Protein AF-A0A348WDG3-F1 (afdb_monomer_lite)

Radius of gyration: 12.44 Å; chains: 1; bounding box: 28×33×33 Å

Organism: NCBI:txid314263

InterPro domains:
  IPR029098 UDP N-acetylglucosamine O-acyltransferase, C-terminal [PF13720] (1-79)
  IPR037157 UDP-N-acetylglucosamine O-acyltransferase, C-terminal domain superfamily [G3DSA:1.20.1180.10] (17-81)

Sequence (86 aa):
VIPYGLVQAPRGVLDGLNLVGLKRRGVARADITALRAAFQMLAQGEGAFQDRARRLGEETDSDYVRQIVDFVTAASDRSFLTPGTD

Foldseek 3Di:
DFPQFDADPPPRAGAAGPVVVCVVVVPDPVLVVLRRVLLCQLADPDDDSLVSLVVQCVPDPRPSSVSRSCVSNDDDPDDDHHHYPD

Structure (mmCIF, N/CA/C/O backbone):
data_AF-A0A348WDG3-F1
#
_entry.id   AF-A0A348WDG3-F1
#
loop_
_atom_site.group_PDB
_atom_site.id
_atom_site.type_symbol
_atom_site.label_atom_id
_atom_site.label_alt_id
_atom_site.label_comp_id
_atom_site.label_asym_id
_atom_site.label_entity_id
_atom_site.label_seq_id
_atom_site.pdbx_PDB_ins_code
_atom_site.Cartn_x
_atom_site.Cartn_y
_atom_site.Cartn_z
_atom_site.occupancy
_atom_site.B_iso_or_equiv
_atom_site.auth_seq_id
_atom_site.auth_comp_id
_atom_site.auth_asym_id
_atom_site.auth_atom_id
_atom_site.pdbx_PDB_model_num
ATOM 1 N N . VAL A 1 1 ? 0.343 5.745 -10.608 1.00 84.00 1 VAL A N 1
ATOM 2 C CA . VAL A 1 1 ? 0.514 5.748 -9.134 1.00 84.00 1 VAL A CA 1
ATOM 3 C C . VAL A 1 1 ? -0.275 4.574 -8.595 1.00 84.00 1 VAL A C 1
ATOM 5 O O . VAL A 1 1 ? -1.386 4.392 -9.080 1.00 84.00 1 VAL A O 1
ATOM 8 N N . ILE A 1 2 ? 0.279 3.778 -7.679 1.00 89.38 2 ILE A N 1
ATOM 9 C CA . ILE A 1 2 ? -0.467 2.658 -7.082 1.00 89.38 2 ILE A CA 1
ATOM 10 C C . ILE A 1 2 ? -1.653 3.164 -6.234 1.00 89.38 2 ILE A C 1
ATOM 12 O O . ILE A 1 2 ? -1.613 4.311 -5.764 1.00 89.38 2 ILE A O 1
ATOM 16 N N . PRO A 1 3 ? -2.696 2.342 -6.011 1.00 92.81 3 PRO A N 1
ATOM 17 C CA . PRO A 1 3 ? -3.790 2.679 -5.107 1.00 92.81 3 PRO A CA 1
ATOM 18 C C . PRO A 1 3 ? -3.286 3.158 -3.746 1.00 92.81 3 PRO A C 1
ATOM 20 O O . PRO A 1 3 ? -2.284 2.671 -3.228 1.00 92.81 3 PRO A O 1
ATOM 23 N N . TYR A 1 4 ? -3.987 4.140 -3.176 1.00 94.88 4 TYR A N 1
ATOM 24 C CA . TYR A 1 4 ? -3.683 4.734 -1.865 1.00 94.88 4 TYR A CA 1
ATOM 25 C C . TYR A 1 4 ? -2.330 5.439 -1.757 1.00 94.88 4 TYR A C 1
ATOM 27 O O . TYR A 1 4 ? -2.025 5.970 -0.694 1.00 94.88 4 TYR A O 1
ATOM 35 N N . GLY A 1 5 ? -1.550 5.498 -2.834 1.00 91.62 5 GLY A N 1
ATOM 36 C CA . GLY A 1 5 ? -0.260 6.162 -2.871 1.00 91.62 5 GLY A CA 1
ATOM 37 C C . GLY A 1 5 ? -0.342 7.674 -2.661 1.00 91.62 5 GLY A C 1
ATOM 38 O O . GLY A 1 5 ? -1.267 8.337 -3.135 1.00 91.62 5 GLY A O 1
ATOM 39 N N . LEU A 1 6 ? 0.657 8.222 -1.977 1.00 90.44 6 LEU A N 1
ATOM 40 C CA . LEU A 1 6 ? 0.939 9.649 -1.897 1.00 90.44 6 LEU A CA 1
ATOM 41 C C . LEU A 1 6 ? 2.177 9.953 -2.746 1.00 90.44 6 LEU A C 1
ATOM 43 O O . LEU A 1 6 ? 3.230 9.349 -2.555 1.00 90.44 6 LEU A O 1
ATOM 47 N N . VAL A 1 7 ? 2.039 10.885 -3.687 1.00 87.44 7 VAL A N 1
ATOM 48 C CA . VAL A 1 7 ? 3.129 11.322 -4.569 1.00 87.44 7 VAL A CA 1
ATOM 49 C C . VAL A 1 7 ? 3.468 12.764 -4.242 1.00 87.44 7 VAL A C 1
ATOM 51 O O . VAL A 1 7 ? 2.580 13.616 -4.234 1.00 87.44 7 VAL A O 1
ATOM 54 N N . GLN A 1 8 ? 4.748 13.035 -4.006 1.00 80.00 8 GLN A N 1
ATOM 55 C CA . GLN A 1 8 ? 5.252 14.392 -3.818 1.00 80.00 8 GLN A CA 1
ATOM 56 C C . GLN A 1 8 ? 5.755 14.957 -5.156 1.00 80.00 8 GLN A C 1
ATOM 58 O O . GLN A 1 8 ? 6.591 14.354 -5.837 1.00 80.00 8 GLN A O 1
ATOM 63 N N . ALA A 1 9 ? 5.261 16.138 -5.534 1.00 61.19 9 ALA A N 1
ATOM 64 C CA . ALA A 1 9 ? 5.755 16.908 -6.676 1.00 61.19 9 ALA A CA 1
ATOM 65 C C . ALA A 1 9 ? 6.899 17.805 -6.174 1.00 61.19 9 ALA A C 1
ATOM 67 O O . ALA A 1 9 ? 6.641 18.741 -5.421 1.00 61.19 9 ALA A O 1
ATOM 68 N N . PRO A 1 10 ? 8.166 17.460 -6.472 1.00 71.25 10 PRO A N 1
ATOM 69 C CA . PRO A 1 10 ? 8.697 17.584 -7.835 1.00 71.25 10 PRO A CA 1
ATOM 70 C C . PRO A 1 10 ? 9.370 16.320 -8.392 1.00 71.25 10 PRO A C 1
ATOM 72 O O . PRO A 1 10 ? 9.709 16.286 -9.570 1.00 71.25 10 PRO A O 1
ATOM 75 N N . ARG A 1 11 ? 9.589 15.289 -7.566 1.00 66.19 11 ARG A N 1
ATOM 76 C CA . ARG A 1 11 ? 10.410 14.121 -7.934 1.00 66.19 11 ARG A CA 1
ATOM 77 C C . ARG A 1 11 ? 9.617 12.974 -8.556 1.00 66.19 11 ARG A C 1
ATOM 79 O O . ARG A 1 11 ? 10.222 12.043 -9.071 1.00 66.19 11 ARG A O 1
ATOM 86 N N . GLY A 1 12 ? 8.282 13.022 -8.505 1.00 70.44 12 GLY A N 1
ATOM 87 C CA . GLY A 1 12 ? 7.450 11.930 -9.012 1.00 70.44 12 GLY A CA 1
ATOM 88 C C . GLY A 1 12 ? 7.731 10.610 -8.292 1.00 70.44 12 GLY A C 1
ATOM 89 O O . GLY A 1 12 ? 7.584 9.553 -8.887 1.00 70.44 12 GLY A O 1
ATOM 90 N N . VAL A 1 13 ? 8.166 10.671 -7.031 1.00 75.38 13 VAL A N 1
ATOM 91 C CA . VAL A 1 13 ? 8.429 9.498 -6.194 1.00 75.38 13 VAL A CA 1
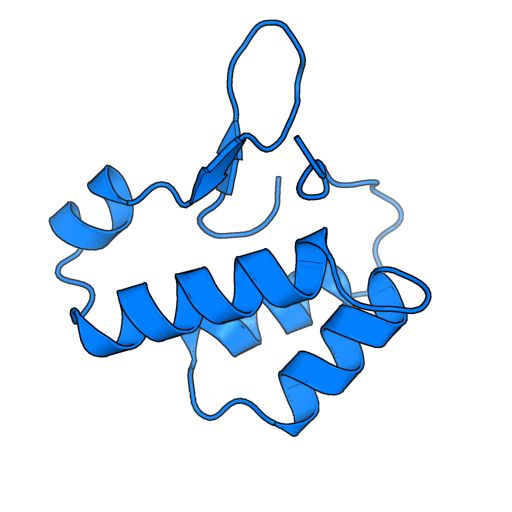ATOM 92 C C . VAL A 1 13 ? 7.195 9.215 -5.351 1.00 75.38 13 VAL A C 1
ATOM 94 O O . VAL A 1 13 ? 6.502 10.129 -4.890 1.00 75.38 13 VAL A O 1
ATOM 97 N N . LEU A 1 14 ? 6.913 7.930 -5.177 1.00 80.19 14 LEU A N 1
ATOM 98 C CA . LEU A 1 14 ? 5.905 7.470 -4.244 1.00 80.19 14 LEU A CA 1
ATOM 99 C C . LEU A 1 14 ? 6.477 7.532 -2.820 1.00 80.19 14 LEU A C 1
ATOM 101 O O . LEU A 1 14 ? 7.285 6.694 -2.437 1.00 80.19 14 LEU A O 1
ATOM 105 N N . ASP A 1 15 ? 6.042 8.540 -2.069 1.00 81.00 15 ASP A N 1
ATOM 106 C CA . ASP A 1 15 ? 6.525 8.888 -0.723 1.00 81.00 15 ASP A CA 1
ATOM 107 C C . ASP A 1 15 ? 5.933 7.969 0.360 1.00 81.00 15 ASP A C 1
ATOM 109 O O . ASP A 1 15 ? 6.531 7.701 1.396 1.00 81.00 15 ASP A O 1
ATOM 113 N N . GLY A 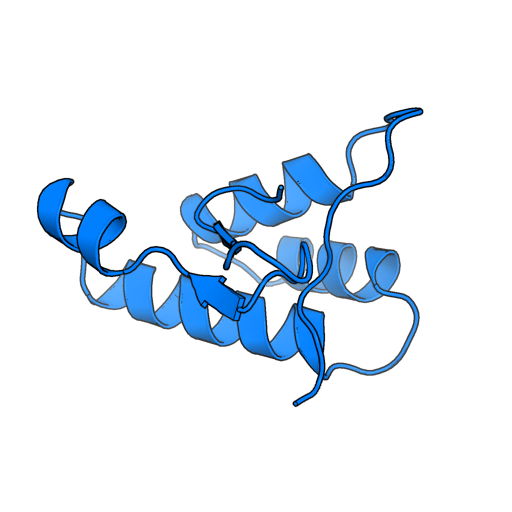1 16 ? 4.729 7.446 0.118 1.00 88.75 16 GLY A N 1
ATOM 114 C CA . GLY A 1 16 ? 4.045 6.591 1.078 1.00 88.75 16 GLY A CA 1
ATOM 115 C C . GLY A 1 16 ? 2.573 6.404 0.756 1.00 88.75 16 GLY A C 1
ATOM 116 O O . GLY A 1 16 ? 2.147 6.475 -0.397 1.00 88.75 16 GLY A O 1
ATOM 117 N N . LEU A 1 17 ? 1.775 6.195 1.802 1.00 93.94 17 LEU A N 1
ATOM 118 C CA . LEU A 1 17 ? 0.319 6.109 1.716 1.00 93.94 17 LEU A CA 1
ATOM 119 C C . LEU A 1 17 ? -0.338 7.469 1.984 1.00 93.94 17 LEU A C 1
ATOM 121 O O . LEU A 1 17 ? 0.071 8.219 2.870 1.00 93.94 17 LEU A O 1
ATOM 125 N N . ASN A 1 18 ? -1.448 7.749 1.305 1.00 95.19 18 ASN A N 1
ATOM 126 C CA . ASN A 1 18 ? -2.335 8.871 1.582 1.00 95.19 18 ASN A CA 1
ATOM 127 C C . ASN A 1 18 ? -3.207 8.582 2.817 1.00 95.19 18 ASN A C 1
ATOM 129 O O . ASN A 1 18 ? -4.409 8.319 2.741 1.00 95.19 18 ASN A O 1
ATOM 133 N N . LEU A 1 19 ? -2.581 8.643 3.989 1.00 95.44 19 LEU A N 1
ATOM 134 C CA . LEU A 1 19 ? -3.212 8.345 5.275 1.00 95.44 19 LEU A CA 1
ATOM 135 C C . LEU A 1 19 ? -4.332 9.326 5.621 1.00 95.44 19 LEU A C 1
ATOM 137 O O . LEU A 1 19 ? -5.306 8.941 6.263 1.00 95.44 19 LEU A O 1
ATOM 141 N N . VAL A 1 20 ? -4.200 10.587 5.202 1.00 96.06 20 VAL A N 1
ATOM 142 C CA . VAL A 1 20 ? -5.248 11.599 5.379 1.00 96.06 20 VAL A CA 1
ATOM 143 C C . VAL A 1 20 ? -6.495 11.193 4.595 1.00 96.06 20 VAL A C 1
ATOM 145 O O . VAL A 1 20 ? -7.592 11.196 5.150 1.00 96.06 20 VAL A O 1
ATOM 148 N N . GLY A 1 21 ? -6.334 10.785 3.332 1.00 96.06 21 GLY A N 1
ATOM 149 C CA . GLY A 1 21 ? -7.422 10.288 2.492 1.00 96.06 21 GLY A CA 1
ATOM 150 C C . GLY A 1 21 ? -8.091 9.038 3.066 1.00 96.06 21 GLY A C 1
ATOM 151 O O . GLY A 1 21 ? -9.316 8.992 3.140 1.00 96.06 21 GLY A O 1
ATOM 152 N N . LEU A 1 22 ? -7.302 8.067 3.536 1.00 97.12 22 LEU A N 1
ATOM 153 C CA . LEU A 1 22 ? -7.810 6.839 4.165 1.00 97.12 22 LEU A CA 1
ATOM 154 C C . LEU A 1 22 ? -8.623 7.142 5.432 1.00 97.12 22 LEU A C 1
ATOM 156 O O . LEU A 1 22 ? -9.756 6.685 5.565 1.00 97.12 22 LEU A O 1
ATOM 160 N N . LYS A 1 23 ? -8.097 7.987 6.328 1.00 96.75 23 LYS A N 1
ATOM 161 C CA . LYS A 1 23 ? -8.806 8.395 7.552 1.00 96.75 23 LYS A CA 1
ATOM 162 C C . LYS A 1 23 ? -10.103 9.143 7.248 1.00 96.75 23 LYS A C 1
ATOM 164 O O . LYS A 1 23 ? -11.121 8.869 7.871 1.00 96.75 23 LYS A O 1
ATOM 169 N N . ARG A 1 24 ? -10.095 10.052 6.267 1.00 97.81 24 ARG A N 1
ATOM 170 C CA . ARG A 1 24 ? -11.301 10.792 5.844 1.00 97.81 24 ARG A CA 1
ATOM 171 C C . ARG A 1 24 ? -12.383 9.887 5.256 1.00 97.81 24 ARG A C 1
ATOM 173 O O . ARG A 1 24 ? -13.553 10.233 5.339 1.00 97.81 24 ARG A O 1
ATOM 180 N N . ARG A 1 25 ? -11.998 8.750 4.671 1.00 97.00 25 ARG A N 1
ATOM 181 C CA . ARG A 1 25 ? -12.919 7.728 4.152 1.00 97.00 25 ARG A CA 1
ATOM 182 C C . ARG A 1 25 ? -13.412 6.749 5.222 1.00 97.00 25 ARG A C 1
ATOM 184 O O . ARG A 1 25 ? -14.171 5.850 4.891 1.00 97.00 25 ARG A O 1
ATOM 191 N N . GLY A 1 26 ? -12.992 6.908 6.478 1.00 97.44 26 GLY A N 1
ATOM 192 C CA . GLY A 1 26 ? -13.410 6.031 7.571 1.00 97.44 26 GLY A CA 1
ATOM 193 C C . GLY A 1 26 ? -12.780 4.638 7.530 1.00 97.44 26 GLY A C 1
ATOM 194 O O . GLY A 1 26 ? -13.314 3.722 8.146 1.00 97.44 26 GLY A O 1
ATOM 195 N N . VAL A 1 27 ? -11.656 4.462 6.823 1.00 97.19 27 VAL A N 1
ATOM 196 C CA . VAL A 1 27 ? -10.944 3.176 6.779 1.00 97.19 27 VAL A CA 1
ATOM 197 C C . VAL A 1 27 ? -10.512 2.787 8.192 1.00 97.19 27 VAL A C 1
ATOM 199 O O . VAL A 1 27 ? -9.948 3.608 8.927 1.00 97.19 27 VAL A O 1
ATOM 202 N N . ALA A 1 28 ? -10.777 1.536 8.573 1.00 97.19 28 ALA A N 1
ATOM 203 C CA . ALA A 1 28 ? -10.484 1.056 9.911 1.00 97.19 28 ALA A CA 1
ATOM 204 C C . ALA A 1 28 ? -8.980 1.122 10.206 1.00 97.19 28 ALA A C 1
ATOM 206 O O . ALA A 1 28 ? -8.124 0.956 9.334 1.00 97.19 28 ALA A O 1
ATOM 207 N N . ARG A 1 29 ? -8.632 1.337 11.479 1.00 96.25 29 ARG A N 1
ATOM 208 C CA . ARG A 1 29 ? -7.225 1.405 11.900 1.00 96.25 29 ARG A CA 1
ATOM 209 C C . ARG A 1 29 ? -6.462 0.119 11.565 1.00 96.25 29 ARG A C 1
ATOM 211 O O . ARG A 1 29 ? -5.296 0.212 11.200 1.00 96.25 29 ARG A O 1
ATOM 218 N N . ALA A 1 30 ? -7.109 -1.042 11.686 1.00 95.62 30 ALA A N 1
ATOM 219 C CA . ALA A 1 30 ? -6.513 -2.333 11.346 1.00 95.62 30 ALA A CA 1
ATOM 220 C C . ALA A 1 30 ? -6.126 -2.407 9.859 1.00 95.62 30 ALA A C 1
ATOM 222 O O . ALA A 1 30 ? -4.989 -2.756 9.550 1.00 95.62 30 ALA A O 1
ATOM 223 N N . ASP A 1 31 ? -7.001 -1.954 8.959 1.00 96.19 31 ASP A N 1
ATOM 224 C CA . ASP A 1 31 ? -6.720 -1.901 7.519 1.00 96.19 31 ASP A CA 1
ATOM 225 C C . ASP A 1 31 ? -5.610 -0.907 7.173 1.00 96.19 31 ASP A C 1
ATOM 227 O O . ASP A 1 31 ? -4.750 -1.188 6.342 1.00 96.19 31 ASP A O 1
ATOM 231 N N . ILE A 1 32 ? -5.567 0.248 7.846 1.00 96.38 32 ILE A N 1
ATOM 232 C CA . ILE A 1 32 ? -4.462 1.204 7.682 1.00 96.38 32 ILE A CA 1
ATOM 233 C C . ILE A 1 32 ? -3.131 0.570 8.115 1.00 96.38 32 ILE A C 1
ATOM 235 O O . ILE A 1 32 ? -2.107 0.803 7.472 1.00 96.38 32 ILE A O 1
ATOM 239 N N . THR A 1 33 ? -3.121 -0.220 9.190 1.00 95.81 33 THR A N 1
ATOM 240 C CA . THR A 1 33 ? -1.927 -0.958 9.627 1.00 95.81 33 THR A CA 1
ATOM 241 C C . THR A 1 33 ? -1.520 -2.011 8.596 1.00 95.81 33 THR A C 1
ATOM 243 O O . THR A 1 33 ? -0.347 -2.056 8.228 1.00 95.81 33 THR A O 1
ATOM 246 N N . ALA A 1 34 ? -2.471 -2.792 8.074 1.00 95.56 34 ALA A N 1
ATOM 247 C CA . ALA A 1 34 ? -2.213 -3.787 7.032 1.00 95.56 34 ALA A CA 1
ATOM 248 C C . ALA A 1 34 ? -1.631 -3.143 5.763 1.00 95.56 34 ALA A C 1
ATOM 250 O O . ALA A 1 34 ? -0.605 -3.587 5.253 1.00 95.56 34 ALA A O 1
ATOM 251 N N . LEU A 1 35 ? -2.212 -2.025 5.315 1.00 95.81 35 LEU A N 1
ATOM 252 C CA . LEU A 1 35 ? -1.713 -1.244 4.184 1.00 95.81 35 LEU A CA 1
ATOM 253 C C . LEU A 1 35 ? -0.275 -0.759 4.391 1.00 95.81 35 LEU A C 1
ATOM 255 O O . LEU A 1 35 ? 0.526 -0.796 3.459 1.00 95.81 35 LEU A O 1
ATOM 259 N N . ARG A 1 36 ? 0.077 -0.301 5.597 1.00 94.38 36 ARG A N 1
ATOM 260 C CA . ARG A 1 36 ? 1.450 0.133 5.899 1.00 94.38 36 ARG A CA 1
ATOM 261 C C . ARG A 1 36 ? 2.444 -1.018 5.819 1.00 94.38 36 ARG A C 1
ATOM 263 O O . ARG A 1 36 ? 3.498 -0.839 5.216 1.00 94.38 36 ARG A O 1
ATOM 270 N N . ALA A 1 37 ? 2.105 -2.166 6.401 1.00 93.31 37 ALA A N 1
ATOM 271 C CA . ALA A 1 37 ? 2.953 -3.354 6.359 1.00 93.31 37 ALA A CA 1
ATOM 272 C C . ALA A 1 37 ? 3.145 -3.844 4.914 1.00 93.31 37 ALA A C 1
ATOM 274 O O . ALA A 1 37 ? 4.273 -4.047 4.474 1.00 93.31 37 ALA A O 1
ATOM 275 N N . ALA A 1 38 ? 2.055 -3.922 4.146 1.00 93.25 38 ALA A N 1
ATOM 276 C CA . ALA A 1 38 ? 2.072 -4.215 2.715 1.00 93.25 38 ALA A CA 1
ATOM 277 C C . ALA A 1 38 ? 3.000 -3.273 1.937 1.00 93.25 38 ALA A C 1
ATOM 279 O O . ALA A 1 38 ? 3.850 -3.719 1.169 1.00 93.25 38 ALA A O 1
ATOM 280 N N . PHE A 1 39 ? 2.879 -1.965 2.166 1.00 91.88 39 PHE A N 1
ATOM 281 C CA . PHE A 1 39 ? 3.709 -0.968 1.497 1.00 91.88 39 PHE A CA 1
ATOM 282 C C . PHE A 1 39 ? 5.200 -1.124 1.837 1.00 91.88 39 PHE A C 1
ATOM 284 O O . PHE A 1 39 ? 6.039 -1.035 0.944 1.00 91.88 39 PHE A O 1
ATOM 291 N N . GLN A 1 40 ? 5.538 -1.405 3.100 1.00 90.88 40 GLN A N 1
ATOM 292 C CA . GLN A 1 40 ? 6.920 -1.667 3.517 1.00 90.88 40 GLN A CA 1
ATOM 293 C C . GLN A 1 40 ? 7.486 -2.935 2.876 1.00 90.88 40 GLN A C 1
ATOM 295 O O . GLN A 1 40 ? 8.592 -2.898 2.340 1.00 90.88 40 GLN A O 1
ATOM 300 N N . MET A 1 41 ? 6.721 -4.031 2.854 1.00 90.56 41 MET A N 1
ATOM 301 C CA . MET A 1 41 ? 7.135 -5.269 2.185 1.00 90.56 41 MET A CA 1
ATOM 302 C C . MET A 1 41 ? 7.376 -5.047 0.689 1.00 90.56 41 MET A C 1
ATOM 304 O O . MET A 1 41 ? 8.378 -5.508 0.143 1.00 90.56 41 MET A O 1
ATOM 308 N N . LEU A 1 42 ? 6.510 -4.279 0.025 1.00 89.56 42 LEU A N 1
ATOM 309 C CA . LEU A 1 42 ? 6.692 -3.904 -1.376 1.00 89.56 42 LEU A CA 1
ATOM 310 C C . LEU A 1 42 ? 7.924 -3.021 -1.599 1.00 89.56 42 LEU A C 1
ATOM 312 O O . LEU A 1 42 ? 8.560 -3.160 -2.642 1.00 89.56 42 LEU A O 1
ATOM 316 N N . ALA A 1 43 ? 8.278 -2.144 -0.661 1.00 88.38 43 ALA A N 1
ATOM 317 C CA . ALA A 1 43 ? 9.442 -1.267 -0.766 1.00 88.38 43 ALA A CA 1
ATOM 318 C C . ALA A 1 43 ? 10.768 -2.006 -0.517 1.00 88.38 43 ALA A C 1
ATOM 320 O O . ALA A 1 43 ? 11.712 -1.835 -1.282 1.00 88.38 43 ALA A O 1
ATOM 321 N N . GLN A 1 44 ? 10.828 -2.836 0.529 1.00 87.25 44 GLN A N 1
ATOM 322 C CA . GLN A 1 44 ? 12.086 -3.326 1.110 1.00 87.25 44 GLN A CA 1
ATOM 323 C C . GLN A 1 44 ? 12.283 -4.846 1.034 1.00 87.25 44 GLN A C 1
ATOM 325 O O . GLN A 1 44 ? 13.333 -5.339 1.434 1.00 87.25 44 GLN A O 1
ATOM 330 N N . GLY A 1 45 ? 11.303 -5.614 0.554 1.00 80.19 45 GLY A N 1
ATOM 331 C CA . GLY A 1 45 ? 11.451 -7.067 0.484 1.00 80.19 45 GLY A CA 1
ATOM 332 C C . GLY A 1 45 ? 12.476 -7.526 -0.561 1.00 80.19 45 GLY A C 1
ATOM 333 O O . GLY A 1 45 ? 12.831 -6.808 -1.499 1.00 80.19 45 GLY A O 1
ATOM 334 N N . GLU A 1 46 ? 12.885 -8.784 -0.457 1.00 84.94 46 GLU A N 1
ATOM 335 C CA . GLU A 1 46 ? 13.803 -9.410 -1.411 1.00 84.94 46 GLU A CA 1
ATOM 336 C C . GLU A 1 46 ? 13.130 -9.730 -2.757 1.00 84.94 46 GLU A C 1
ATOM 338 O O . GLU A 1 46 ? 11.924 -9.980 -2.820 1.00 84.94 46 GLU A O 1
ATOM 343 N N . GLY A 1 47 ? 13.911 -9.777 -3.841 1.00 88.44 47 GLY A N 1
ATOM 344 C CA . GLY A 1 47 ? 13.448 -10.165 -5.182 1.00 88.44 47 GLY A CA 1
ATOM 345 C C . GLY A 1 47 ? 12.864 -9.017 -6.011 1.00 88.44 47 GLY A C 1
ATOM 346 O O . GLY A 1 47 ? 13.001 -7.847 -5.659 1.00 88.44 47 GLY A O 1
ATOM 347 N N . ALA A 1 48 ? 12.228 -9.332 -7.143 1.00 90.50 48 ALA A N 1
ATOM 348 C CA . ALA A 1 48 ? 11.610 -8.320 -7.998 1.00 90.50 48 ALA A CA 1
ATOM 349 C C . ALA A 1 48 ? 10.317 -7.770 -7.374 1.00 90.50 48 ALA A C 1
ATOM 351 O O . ALA A 1 48 ? 9.589 -8.486 -6.687 1.00 90.50 48 ALA A O 1
ATOM 352 N N . PHE A 1 49 ? 9.988 -6.507 -7.662 1.00 89.19 49 PHE A N 1
ATOM 353 C CA . PHE A 1 49 ? 8.777 -5.852 -7.146 1.00 89.19 49 PHE A CA 1
ATOM 354 C C . PHE A 1 49 ? 7.496 -6.658 -7.429 1.00 89.19 49 PHE A C 1
ATOM 356 O O . PHE A 1 49 ? 6.661 -6.830 -6.543 1.00 89.19 49 PHE A O 1
ATOM 363 N N . GLN A 1 50 ? 7.382 -7.210 -8.640 1.00 90.12 50 GLN A N 1
ATOM 364 C CA . GLN A 1 50 ? 6.269 -8.075 -9.048 1.00 90.12 50 GLN A CA 1
ATOM 365 C C . GLN A 1 50 ? 6.173 -9.353 -8.200 1.00 90.12 50 GLN A C 1
ATOM 367 O O . GLN A 1 50 ? 5.084 -9.743 -7.786 1.00 90.12 50 GLN A O 1
ATOM 372 N N . ASP A 1 51 ? 7.304 -9.980 -7.874 1.00 92.25 51 ASP A N 1
ATOM 373 C CA . ASP A 1 51 ? 7.319 -11.202 -7.062 1.00 92.25 51 ASP A CA 1
ATOM 374 C C . ASP A 1 51 ? 6.991 -10.926 -5.595 1.00 92.25 51 ASP A C 1
ATOM 376 O O . ASP A 1 51 ? 6.434 -11.781 -4.907 1.00 92.25 51 ASP A O 1
ATOM 380 N N . ARG A 1 52 ? 7.323 -9.731 -5.094 1.00 93.50 52 ARG A N 1
ATOM 381 C CA . ARG A 1 52 ? 6.871 -9.278 -3.770 1.00 93.50 52 ARG A CA 1
ATOM 382 C C . ARG A 1 52 ? 5.368 -9.053 -3.740 1.00 93.50 52 ARG A C 1
ATOM 384 O O . ARG A 1 52 ? 4.717 -9.492 -2.801 1.00 93.50 52 ARG A O 1
ATOM 391 N N . ALA A 1 53 ? 4.820 -8.408 -4.769 1.00 93.50 53 ALA A N 1
ATOM 392 C CA . ALA A 1 53 ? 3.382 -8.187 -4.874 1.00 93.50 53 ALA A CA 1
ATOM 393 C C . ALA A 1 53 ? 2.604 -9.504 -4.962 1.00 93.50 53 ALA A C 1
ATOM 395 O O . ALA A 1 53 ? 1.599 -9.651 -4.275 1.00 93.50 53 ALA A O 1
ATOM 396 N N . ARG A 1 54 ? 3.098 -10.487 -5.726 1.00 93.19 54 ARG A N 1
ATOM 397 C CA . ARG A 1 54 ? 2.466 -11.811 -5.807 1.00 93.19 54 ARG A CA 1
ATOM 398 C C . ARG A 1 54 ? 2.415 -12.511 -4.444 1.00 93.19 54 ARG A C 1
ATOM 400 O O . ARG A 1 54 ? 1.329 -12.881 -4.017 1.00 93.19 54 ARG A O 1
ATOM 407 N N . ARG A 1 55 ? 3.549 -12.597 -3.734 1.00 93.25 55 ARG A N 1
ATOM 408 C CA . ARG A 1 55 ? 3.618 -13.179 -2.376 1.00 93.25 55 ARG A CA 1
ATOM 409 C C . ARG A 1 55 ? 2.679 -12.481 -1.395 1.00 93.25 55 ARG A C 1
ATOM 411 O O . ARG A 1 55 ? 1.945 -13.125 -0.659 1.00 93.25 55 ARG A O 1
ATOM 418 N N . LEU A 1 56 ? 2.640 -11.151 -1.441 1.00 93.75 56 LEU A N 1
ATOM 419 C CA . LEU A 1 56 ? 1.735 -10.364 -0.610 1.00 93.75 56 LEU A CA 1
ATOM 420 C C . LEU A 1 56 ? 0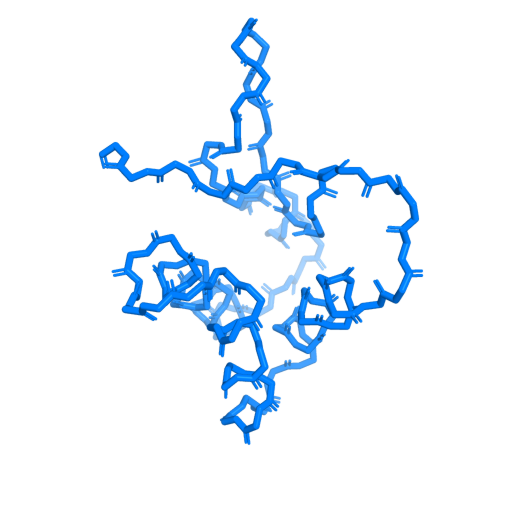.256 -10.700 -0.870 1.00 93.75 56 LEU A C 1
ATOM 422 O O . LEU A 1 56 ? -0.543 -10.695 0.062 1.00 93.75 56 LEU A O 1
ATOM 426 N N . GLY A 1 57 ? -0.113 -10.988 -2.121 1.00 92.94 57 GLY A N 1
ATOM 427 C CA . GLY A 1 57 ? -1.467 -11.406 -2.489 1.00 92.94 57 GLY A CA 1
ATOM 428 C C . GLY A 1 57 ? -1.855 -12.786 -1.963 1.00 92.94 57 GLY A C 1
ATOM 429 O O . GLY A 1 57 ? -3.024 -13.001 -1.657 1.00 92.94 57 GLY A O 1
ATOM 430 N N . GLU A 1 58 ? -0.887 -13.694 -1.838 1.00 92.62 58 GLU A N 1
ATOM 431 C CA . GLU A 1 58 ? -1.089 -15.054 -1.322 1.00 92.62 58 GLU A CA 1
ATOM 432 C C . GLU A 1 58 ? -1.332 -15.067 0.197 1.00 92.62 58 GLU A C 1
ATOM 434 O O . GLU A 1 58 ? -2.063 -15.920 0.694 1.00 92.62 58 GLU A O 1
ATOM 439 N N . GLU A 1 59 ? -0.758 -14.108 0.928 1.00 88.81 59 GLU A N 1
ATOM 440 C CA . GLU A 1 59 ? -0.782 -14.063 2.398 1.00 88.81 59 GLU A CA 1
ATOM 441 C C . GLU A 1 59 ? -1.837 -13.107 2.984 1.00 88.81 59 GLU A C 1
ATOM 443 O O . GLU A 1 59 ? -2.073 -13.110 4.193 1.00 88.81 59 GLU A O 1
ATOM 448 N N . THR A 1 60 ? -2.448 -12.237 2.171 1.00 91.75 60 THR A N 1
ATOM 449 C CA . THR A 1 60 ? -3.291 -11.149 2.687 1.00 91.75 60 THR A CA 1
ATOM 450 C C . THR A 1 60 ? -4.787 -11.475 2.754 1.00 91.75 60 THR A C 1
ATOM 452 O O . THR A 1 60 ? -5.422 -11.835 1.759 1.00 91.75 60 THR A O 1
ATOM 455 N N . ASP A 1 61 ? -5.378 -11.190 3.916 1.00 92.25 61 ASP A N 1
ATOM 456 C CA . ASP A 1 61 ? -6.833 -11.150 4.129 1.00 92.25 61 ASP A CA 1
ATOM 457 C C . ASP A 1 61 ? -7.433 -9.739 3.972 1.00 92.25 61 ASP A C 1
ATOM 459 O O . ASP A 1 61 ? -8.636 -9.546 4.135 1.00 92.25 61 ASP A O 1
ATOM 463 N N . SER A 1 62 ? -6.616 -8.719 3.679 1.00 94.94 62 SER A N 1
ATOM 464 C CA . SER A 1 62 ? -7.093 -7.338 3.558 1.00 94.94 62 SER A CA 1
ATOM 465 C C . SER A 1 62 ? -7.498 -7.014 2.122 1.00 94.94 62 SER A C 1
ATOM 467 O O . SER A 1 62 ? -6.656 -6.985 1.221 1.00 94.94 62 SER A O 1
ATOM 469 N N . ASP A 1 63 ? -8.765 -6.648 1.921 1.00 95.38 63 ASP A N 1
ATOM 470 C CA . ASP A 1 63 ? -9.274 -6.202 0.616 1.00 95.38 63 ASP A CA 1
ATOM 471 C C . ASP A 1 63 ? -8.489 -5.001 0.061 1.00 95.38 63 ASP A C 1
ATOM 473 O O . ASP A 1 63 ? -8.258 -4.888 -1.143 1.00 95.38 63 ASP A O 1
ATOM 477 N N . TYR A 1 64 ? -8.019 -4.109 0.937 1.00 95.88 64 TYR A N 1
ATOM 478 C CA . TYR A 1 64 ? -7.214 -2.953 0.545 1.00 95.88 64 TYR A CA 1
ATOM 479 C C . TYR A 1 64 ? -5.841 -3.348 0.000 1.00 95.88 64 TYR A C 1
ATOM 481 O O . TYR A 1 64 ? -5.358 -2.747 -0.961 1.00 95.88 64 TYR A O 1
ATOM 489 N N . VAL A 1 65 ? -5.208 -4.348 0.614 1.00 95.25 65 VAL A N 1
ATOM 490 C CA . VAL A 1 65 ? -3.919 -4.873 0.157 1.00 95.25 65 VAL A CA 1
ATOM 491 C C . VAL A 1 65 ? -4.106 -5.642 -1.146 1.00 95.25 65 VAL A C 1
ATOM 493 O O . VAL A 1 65 ? -3.335 -5.430 -2.081 1.00 95.25 65 VAL A O 1
ATOM 496 N N . ARG A 1 66 ? -5.174 -6.443 -1.255 1.00 95.75 66 ARG A N 1
ATOM 497 C CA . ARG A 1 66 ? -5.518 -7.169 -2.483 1.00 95.75 66 ARG A CA 1
ATOM 498 C C . ARG A 1 66 ? -5.665 -6.231 -3.680 1.00 95.75 66 ARG A C 1
ATOM 500 O O . ARG A 1 66 ? -5.070 -6.485 -4.716 1.00 95.75 66 ARG A O 1
ATOM 507 N N . GLN A 1 67 ? -6.303 -5.073 -3.509 1.00 95.19 67 GLN A N 1
ATOM 508 C CA . GLN A 1 67 ? -6.393 -4.068 -4.576 1.00 95.19 67 GLN A CA 1
ATOM 509 C C . GLN A 1 67 ? -5.038 -3.506 -5.032 1.00 95.19 67 GLN A C 1
ATOM 511 O O . GLN A 1 67 ? -4.878 -3.175 -6.207 1.00 95.19 67 GLN A O 1
ATOM 516 N N . ILE A 1 68 ? -4.064 -3.358 -4.125 1.00 93.44 68 ILE A N 1
ATOM 517 C CA . ILE A 1 68 ? -2.705 -2.953 -4.512 1.00 93.44 68 ILE A CA 1
ATOM 518 C C . ILE A 1 68 ? -2.052 -4.067 -5.328 1.00 93.44 68 ILE A C 1
ATOM 520 O O . ILE A 1 68 ? -1.458 -3.777 -6.365 1.00 93.44 68 ILE A O 1
ATOM 524 N N . VAL A 1 69 ? -2.165 -5.316 -4.871 1.00 93.94 69 VAL A N 1
ATOM 525 C CA . VAL A 1 69 ? -1.593 -6.479 -5.560 1.00 93.94 69 VAL A CA 1
ATOM 526 C C . VAL A 1 69 ? -2.182 -6.601 -6.957 1.00 93.94 69 VAL A C 1
ATOM 528 O O . VAL A 1 69 ? -1.421 -6.571 -7.918 1.00 93.94 69 VAL A O 1
ATOM 531 N N . ASP A 1 70 ? -3.509 -6.608 -7.075 1.00 93.88 70 ASP A N 1
ATOM 532 C CA . ASP A 1 70 ? -4.212 -6.718 -8.352 1.00 93.88 70 ASP A CA 1
ATOM 533 C C . ASP A 1 70 ? -3.780 -5.618 -9.325 1.00 93.88 70 ASP A C 1
ATOM 535 O O . ASP A 1 70 ? -3.521 -5.890 -10.495 1.00 93.88 70 ASP A O 1
ATOM 539 N N . PHE A 1 71 ? -3.637 -4.377 -8.846 1.00 91.81 71 PHE A N 1
ATOM 540 C CA . PHE A 1 71 ? -3.154 -3.268 -9.668 1.00 91.81 71 PHE A CA 1
ATOM 541 C C . PHE A 1 71 ? -1.723 -3.491 -10.174 1.00 91.81 71 PHE A C 1
ATOM 543 O O . PHE A 1 71 ? -1.415 -3.160 -11.317 1.00 91.81 71 PHE A O 1
ATOM 550 N N . VAL A 1 72 ? -0.838 -4.013 -9.323 1.00 89.25 72 VAL A N 1
ATOM 551 C CA . VAL A 1 72 ? 0.572 -4.248 -9.658 1.00 89.25 72 VAL A CA 1
ATOM 552 C C . VAL A 1 72 ? 0.730 -5.429 -10.610 1.00 89.25 72 VAL A C 1
ATOM 554 O O . VAL A 1 72 ? 1.530 -5.349 -11.542 1.00 89.25 72 VAL A O 1
ATOM 557 N N . THR A 1 73 ? -0.012 -6.510 -10.382 1.00 89.94 73 THR A N 1
ATOM 558 C CA . THR A 1 73 ? 0.104 -7.758 -11.145 1.00 89.94 73 THR A CA 1
ATOM 559 C C . THR A 1 73 ? -0.763 -7.778 -12.399 1.00 89.94 73 THR A C 1
ATOM 561 O O . THR A 1 73 ? -0.602 -8.671 -13.230 1.00 89.94 73 THR A O 1
ATOM 564 N N . ALA A 1 74 ? -1.685 -6.824 -12.557 1.00 88.94 74 ALA A N 1
ATOM 565 C CA . ALA A 1 74 ? -2.450 -6.669 -13.785 1.00 88.94 74 ALA A CA 1
ATOM 566 C C . ALA A 1 74 ? -1.517 -6.406 -14.975 1.00 88.94 74 ALA A C 1
ATOM 568 O O . ALA A 1 74 ? -0.617 -5.565 -14.916 1.00 88.94 74 ALA A O 1
ATOM 569 N N . ALA A 1 75 ? -1.765 -7.105 -16.084 1.00 70.75 75 ALA A N 1
ATOM 570 C CA . ALA A 1 75 ? -1.068 -6.846 -17.335 1.00 70.75 75 ALA A CA 1
ATOM 571 C C . ALA A 1 75 ? -1.372 -5.412 -17.799 1.00 70.75 75 ALA A C 1
ATOM 573 O O . ALA A 1 75 ? -2.521 -5.058 -18.063 1.00 70.75 75 ALA A O 1
ATOM 574 N N . SER A 1 76 ? -0.339 -4.577 -17.868 1.00 73.44 76 SER A N 1
ATOM 575 C CA . SER A 1 76 ? -0.440 -3.184 -18.290 1.00 73.44 76 SER A CA 1
ATOM 576 C C . SER A 1 76 ? 0.854 -2.761 -18.976 1.00 73.44 76 SER A C 1
ATOM 578 O O . SER A 1 76 ? 1.935 -2.941 -18.423 1.00 73.44 76 SER A O 1
ATOM 580 N N . ASP A 1 77 ? 0.733 -2.109 -20.133 1.00 72.81 77 ASP A N 1
ATOM 581 C CA . ASP A 1 77 ? 1.861 -1.498 -20.855 1.00 72.81 77 ASP A CA 1
ATOM 582 C C . ASP A 1 77 ? 2.395 -0.228 -20.163 1.00 72.81 77 ASP A C 1
ATOM 584 O 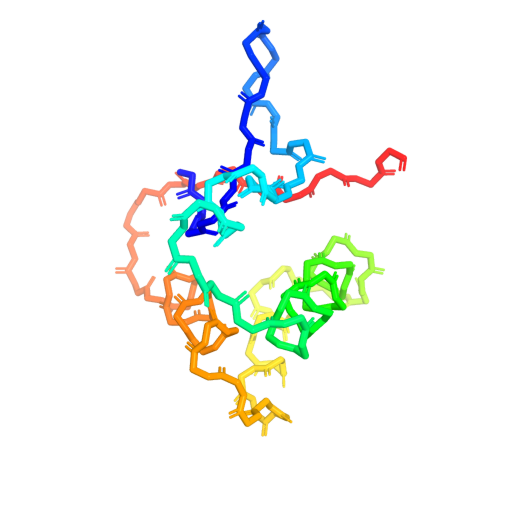O . ASP A 1 77 ? 3.389 0.365 -20.582 1.00 72.81 77 ASP A O 1
ATOM 588 N N . ARG A 1 78 ? 1.712 0.245 -19.111 1.00 76.19 78 ARG A N 1
ATOM 589 C CA . ARG A 1 78 ? 2.064 1.468 -18.382 1.00 76.19 78 ARG A CA 1
ATOM 590 C C . ARG A 1 78 ? 2.903 1.159 -17.150 1.00 76.19 78 ARG A C 1
ATOM 592 O O . ARG A 1 78 ? 2.441 0.470 -16.241 1.00 76.19 78 ARG A O 1
ATOM 599 N N . SER A 1 79 ? 4.071 1.791 -17.072 1.00 79.06 79 SER A N 1
ATOM 600 C CA . SER A 1 79 ? 4.863 1.859 -15.844 1.00 79.06 79 SER A CA 1
ATOM 601 C C . SER A 1 79 ? 4.123 2.639 -14.754 1.00 79.06 79 SER A C 1
ATOM 603 O O . SER A 1 79 ? 3.436 3.630 -15.018 1.00 79.06 79 SER A O 1
ATOM 605 N N . PHE A 1 80 ? 4.295 2.227 -13.502 1.00 79.75 80 PHE A N 1
ATOM 606 C CA . PHE A 1 80 ? 3.785 2.931 -12.328 1.00 79.75 80 PHE A CA 1
ATOM 607 C C . PHE A 1 80 ? 4.928 3.291 -11.379 1.00 79.75 80 PHE A C 1
ATOM 609 O O . PHE A 1 80 ? 6.008 2.712 -11.423 1.00 79.75 80 PHE A O 1
ATOM 616 N N . LEU A 1 81 ? 4.669 4.268 -10.510 1.00 82.81 81 LEU A N 1
ATOM 617 C CA . LEU A 1 81 ? 5.604 4.636 -9.453 1.00 82.81 81 LEU A CA 1
ATOM 618 C C . LEU A 1 81 ? 5.622 3.545 -8.387 1.00 82.81 81 LEU A C 1
ATOM 620 O O . LEU A 1 81 ? 4.563 3.193 -7.860 1.00 82.81 81 LEU A O 1
ATOM 624 N N . THR A 1 82 ? 6.810 3.049 -8.069 1.00 79.44 82 THR A N 1
ATOM 625 C CA . THR A 1 82 ? 7.051 2.122 -6.964 1.00 79.44 82 THR A CA 1
ATOM 626 C C . THR A 1 82 ? 7.487 2.888 -5.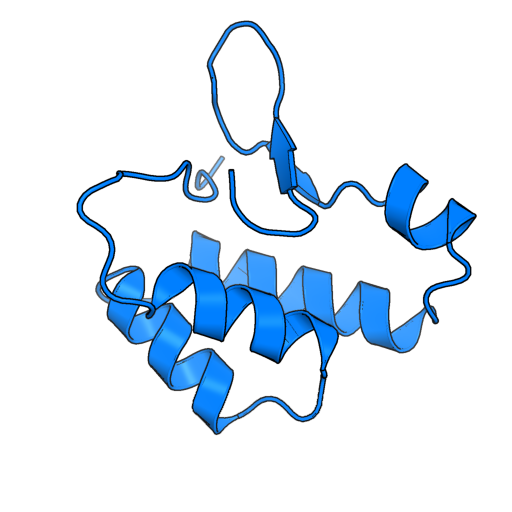713 1.00 79.44 82 THR A C 1
ATOM 628 O O . THR A 1 82 ? 8.049 3.979 -5.840 1.00 79.44 82 THR A O 1
ATOM 631 N N . PRO A 1 83 ? 7.255 2.338 -4.509 1.00 78.69 83 PRO A N 1
ATOM 632 C CA . PRO A 1 83 ? 7.849 2.858 -3.281 1.00 78.69 83 PRO A CA 1
ATOM 633 C C . PRO A 1 83 ? 9.377 2.957 -3.400 1.00 78.69 83 PRO A C 1
ATOM 63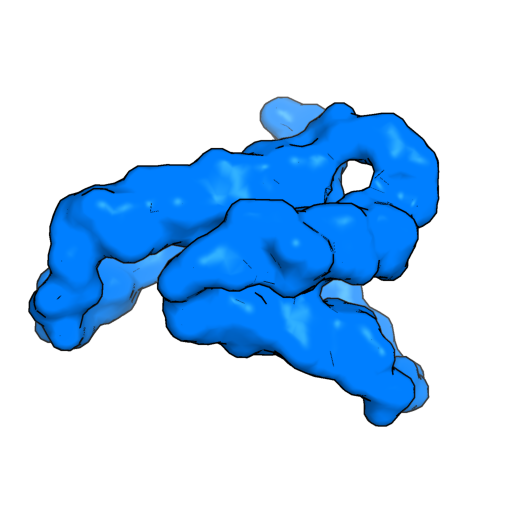5 O O . PRO A 1 83 ? 10.007 2.025 -3.906 1.00 78.69 83 PRO A O 1
ATOM 638 N N . GLY A 1 84 ? 9.957 4.070 -2.946 1.00 68.75 84 GLY A N 1
ATOM 639 C CA . GLY A 1 84 ? 11.407 4.211 -2.773 1.00 68.75 84 GLY A CA 1
ATOM 640 C C . GLY A 1 84 ? 11.885 3.611 -1.445 1.00 68.75 84 GLY A C 1
ATOM 641 O O . GLY A 1 84 ? 11.098 3.474 -0.510 1.00 68.75 84 GLY A O 1
ATOM 642 N N . THR A 1 85 ? 13.165 3.248 -1.363 1.00 58.56 85 THR A N 1
ATOM 643 C CA . THR A 1 85 ? 13.834 2.743 -0.147 1.00 58.56 85 THR A CA 1
ATOM 644 C C . THR A 1 85 ? 14.591 3.843 0.606 1.00 58.56 85 THR A C 1
ATOM 646 O O . THR A 1 85 ? 15.723 3.600 1.019 1.00 58.56 85 THR A O 1
ATOM 649 N N . ASP A 1 86 ? 14.026 5.049 0.724 1.00 54.38 86 ASP A N 1
ATOM 650 C CA . ASP A 1 86 ? 14.658 6.114 1.528 1.00 54.38 86 ASP A CA 1
ATOM 651 C C . ASP A 1 86 ? 14.871 5.678 2.993 1.00 54.38 86 ASP A C 1
ATOM 653 O O . ASP A 1 86 ? 13.983 4.983 3.552 1.00 54.38 86 ASP A O 1
#

pLDDT: mean 88.17, std 9.66, range [54.38, 97.81]

Secondary structure (DSSP, 8-state):
--TTEEEETTTTEEEEE-HHHHHHTT--HHHHHHHHHHHHHHHH-SS-HHHHHHHHHHH---HHHHHHHHHHHS--SS--PPBP--